Protein AF-A0A378YW56-F1 (afdb_monomer_lite)

pLDDT: mean 82.43, std 11.49, range [51.03, 97.81]

Structure (mmCIF, N/CA/C/O backbone):
data_AF-A0A378YW56-F1
#
_entry.id   AF-A0A378YW56-F1
#
loop_
_atom_site.group_PDB
_atom_site.id
_atom_site.type_symbol
_atom_site.label_atom_id
_atom_site.label_alt_id
_atom_site.label_comp_id
_atom_site.label_asym_id
_atom_site.label_entity_id
_atom_site.label_seq_id
_atom_site.pdbx_PDB_ins_code
_atom_site.Cartn_x
_atom_site.Cartn_y
_atom_site.Cartn_z
_atom_site.occupancy
_atom_site.B_iso_or_equiv
_atom_site.auth_seq_id
_atom_site.auth_comp_id
_atom_site.auth_asym_id
_atom_site.auth_atom_id
_atom_site.pdbx_PDB_model_num
ATOM 1 N N . MET A 1 1 ? 19.315 -7.149 4.457 1.00 56.62 1 MET A N 1
ATOM 2 C CA . MET A 1 1 ? 18.138 -6.253 4.394 1.00 56.62 1 MET A CA 1
ATOM 3 C C . MET A 1 1 ? 18.629 -4.815 4.407 1.00 56.62 1 MET A C 1
ATOM 5 O O . MET A 1 1 ? 19.555 -4.522 5.157 1.00 56.62 1 MET A O 1
ATOM 9 N N . ARG A 1 2 ? 18.076 -3.936 3.566 1.00 70.31 2 ARG A N 1
ATOM 10 C CA . ARG A 1 2 ? 18.420 -2.500 3.570 1.00 70.31 2 ARG A CA 1
ATOM 11 C C . ARG A 1 2 ? 17.743 -1.810 4.765 1.00 70.31 2 ARG A C 1
ATOM 13 O O . ARG A 1 2 ? 16.649 -2.209 5.144 1.00 70.31 2 ARG A O 1
ATOM 20 N N . ALA A 1 3 ? 18.334 -0.751 5.325 1.00 61.16 3 ALA A N 1
ATOM 21 C CA . ALA A 1 3 ? 17.811 -0.050 6.516 1.00 61.16 3 ALA A CA 1
ATOM 22 C C . ALA A 1 3 ? 16.323 0.362 6.407 1.00 61.16 3 ALA A C 1
ATOM 24 O O . ALA A 1 3 ? 15.562 0.250 7.364 1.00 61.16 3 ALA A O 1
ATOM 25 N N . ARG A 1 4 ? 15.877 0.745 5.204 1.00 63.22 4 ARG A N 1
ATOM 26 C CA . ARG A 1 4 ? 14.470 1.053 4.886 1.00 63.22 4 ARG A CA 1
ATOM 27 C C . ARG A 1 4 ? 13.518 -0.132 5.075 1.00 63.22 4 ARG A C 1
ATOM 29 O O . ARG A 1 4 ? 12.379 0.065 5.475 1.00 63.22 4 ARG A O 1
ATOM 36 N N . GLU A 1 5 ? 13.962 -1.350 4.780 1.00 63.38 5 GLU A N 1
ATOM 37 C CA . GLU A 1 5 ? 13.140 -2.560 4.921 1.00 63.38 5 GLU A CA 1
ATOM 38 C C . GLU A 1 5 ? 12.928 -2.897 6.404 1.00 63.38 5 GLU A C 1
ATOM 40 O O . GLU A 1 5 ? 11.842 -3.315 6.793 1.00 63.38 5 GLU A O 1
ATOM 45 N N . ILE A 1 6 ? 13.931 -2.614 7.241 1.00 62.62 6 ILE A N 1
ATOM 46 C CA . ILE A 1 6 ? 13.868 -2.778 8.699 1.00 62.62 6 ILE A CA 1
ATOM 47 C C . ILE A 1 6 ? 12.927 -1.739 9.323 1.00 62.62 6 ILE A C 1
ATOM 49 O O . ILE A 1 6 ? 12.056 -2.098 10.112 1.00 62.62 6 ILE A O 1
ATOM 53 N N . ALA A 1 7 ? 13.040 -0.466 8.929 1.00 61.88 7 ALA A N 1
ATOM 54 C CA . ALA A 1 7 ? 12.116 0.580 9.376 1.00 61.88 7 ALA A CA 1
ATOM 55 C C . ALA A 1 7 ? 10.663 0.283 8.951 1.00 61.88 7 ALA A C 1
ATOM 57 O O . ALA A 1 7 ? 9.731 0.488 9.726 1.00 61.88 7 ALA A O 1
ATOM 58 N N . ALA A 1 8 ? 10.464 -0.272 7.748 1.00 63.22 8 ALA A N 1
ATOM 59 C CA . ALA A 1 8 ? 9.148 -0.701 7.284 1.00 63.22 8 ALA A CA 1
ATOM 60 C C . ALA A 1 8 ? 8.573 -1.851 8.131 1.00 63.22 8 ALA A C 1
ATOM 62 O O . ALA A 1 8 ? 7.403 -1.810 8.524 1.00 63.22 8 ALA A O 1
ATOM 63 N N . ALA A 1 9 ? 9.400 -2.845 8.467 1.00 63.97 9 ALA A N 1
ATOM 64 C CA . ALA A 1 9 ? 9.007 -3.940 9.348 1.00 63.97 9 ALA A CA 1
ATOM 65 C C . ALA A 1 9 ? 8.632 -3.437 10.756 1.00 63.97 9 ALA A C 1
ATOM 67 O O . ALA A 1 9 ? 7.589 -3.831 11.281 1.00 63.97 9 ALA A O 1
ATOM 68 N N . ALA A 1 10 ? 9.417 -2.512 11.324 1.00 59.66 10 ALA A N 1
ATOM 69 C CA . ALA A 1 10 ? 9.172 -1.915 12.641 1.00 59.66 10 ALA A CA 1
ATOM 70 C C . ALA A 1 10 ? 7.842 -1.137 12.722 1.00 59.66 10 ALA A C 1
ATOM 72 O O . ALA A 1 10 ? 7.214 -1.084 13.775 1.00 59.66 10 ALA A O 1
ATOM 73 N N . LEU A 1 11 ? 7.364 -0.593 11.599 1.00 65.38 11 LEU A N 1
ATOM 74 C CA . LEU A 1 11 ? 6.073 0.102 11.486 1.00 65.38 11 LEU A CA 1
ATOM 75 C C . LEU A 1 11 ? 4.890 -0.848 11.190 1.00 65.38 11 LEU A C 1
ATOM 77 O O . LEU A 1 11 ? 3.774 -0.409 10.895 1.00 65.38 11 LEU A O 1
ATOM 81 N N . GLY A 1 12 ? 5.112 -2.165 11.254 1.00 64.94 12 GLY A N 1
ATOM 82 C CA . GLY A 1 12 ? 4.087 -3.179 11.006 1.00 64.94 12 GLY A CA 1
ATOM 83 C C . GLY A 1 12 ? 3.696 -3.320 9.533 1.00 64.94 12 GLY A C 1
ATOM 84 O O . GLY A 1 12 ? 2.620 -3.840 9.237 1.00 64.94 12 GLY A O 1
ATOM 85 N N . MET A 1 13 ? 4.545 -2.864 8.603 1.00 67.19 13 MET A N 1
ATOM 86 C CA . MET A 1 13 ? 4.287 -2.941 7.159 1.00 67.19 13 MET A CA 1
ATOM 87 C C . MET A 1 13 ? 4.677 -4.290 6.536 1.00 67.19 13 MET A C 1
ATOM 89 O O . MET A 1 13 ? 4.454 -4.490 5.343 1.00 67.19 13 MET A O 1
ATOM 93 N N . GLY A 1 14 ? 5.243 -5.218 7.312 1.00 69.88 14 GLY A N 1
ATOM 94 C CA . GLY A 1 14 ? 5.744 -6.504 6.819 1.00 69.88 14 GLY A CA 1
ATOM 95 C C . GLY A 1 14 ? 7.034 -6.350 6.007 1.00 69.88 14 GLY A C 1
ATOM 96 O O . GLY A 1 14 ? 7.879 -5.521 6.342 1.00 69.88 14 GLY A O 1
ATOM 97 N N . SER A 1 15 ? 7.193 -7.131 4.935 1.00 68.75 15 SER A N 1
ATOM 98 C CA . SER A 1 15 ? 8.393 -7.116 4.077 1.00 68.75 15 SER A CA 1
ATOM 99 C C . SER A 1 15 ? 8.046 -6.725 2.636 1.00 68.75 15 SER A C 1
ATOM 101 O O . SER A 1 15 ? 8.054 -7.570 1.735 1.00 68.75 15 SER A O 1
ATOM 103 N N . PRO A 1 16 ? 7.699 -5.449 2.386 1.00 68.38 16 PRO A N 1
ATOM 104 C CA . PRO A 1 16 ? 7.256 -5.023 1.069 1.00 68.38 16 PRO A CA 1
ATOM 105 C C . PRO A 1 16 ? 8.402 -5.123 0.057 1.00 68.38 16 PRO A C 1
ATOM 107 O O . PRO A 1 16 ? 9.513 -4.642 0.294 1.00 68.38 16 PRO A O 1
ATOM 110 N N . ARG A 1 17 ? 8.129 -5.712 -1.111 1.00 73.81 17 ARG A N 1
ATOM 111 C CA . ARG A 1 17 ? 9.103 -5.726 -2.207 1.00 73.81 17 ARG A CA 1
ATOM 112 C C . ARG A 1 17 ? 9.052 -4.399 -2.940 1.00 73.81 17 ARG A C 1
ATOM 114 O O . ARG A 1 17 ? 7.993 -3.836 -3.215 1.00 73.81 17 ARG A O 1
ATOM 121 N N . MET A 1 18 ? 10.224 -3.889 -3.277 1.00 79.50 18 MET A N 1
ATOM 122 C CA . MET A 1 18 ? 10.347 -2.576 -3.904 1.00 79.50 18 MET A CA 1
ATOM 123 C C . MET A 1 18 ? 10.411 -2.658 -5.425 1.00 79.50 18 MET A C 1
ATOM 125 O O . MET A 1 18 ? 10.172 -1.656 -6.090 1.00 79.50 18 MET A O 1
ATOM 129 N N . SER A 1 19 ? 10.642 -3.851 -5.967 1.00 86.62 19 SER A N 1
ATOM 130 C CA . SER A 1 19 ? 10.702 -4.096 -7.401 1.00 86.62 19 SER A CA 1
ATOM 131 C C . SER A 1 19 ? 10.026 -5.411 -7.764 1.00 86.62 19 SER A C 1
ATOM 133 O O . SER A 1 19 ? 10.005 -6.344 -6.959 1.00 86.62 19 SER A O 1
ATOM 135 N N . GLY A 1 20 ? 9.516 -5.487 -8.988 1.00 88.56 20 GLY A N 1
ATOM 136 C CA . GLY A 1 20 ? 9.017 -6.720 -9.589 1.00 88.56 20 GLY A CA 1
ATOM 137 C C . GLY A 1 20 ? 8.116 -6.462 -10.790 1.00 88.56 20 GLY A C 1
ATOM 138 O O . GLY A 1 20 ? 7.906 -5.317 -11.202 1.00 88.56 20 GLY A O 1
ATOM 139 N N . ALA A 1 21 ? 7.599 -7.547 -11.362 1.00 91.25 21 ALA A N 1
ATOM 140 C CA . ALA A 1 21 ? 6.647 -7.478 -12.460 1.00 91.25 21 ALA A CA 1
ATOM 141 C C . ALA A 1 21 ? 5.309 -6.903 -11.971 1.00 91.25 21 ALA A C 1
ATOM 143 O O . ALA A 1 21 ? 4.730 -7.383 -10.997 1.00 91.25 21 ALA A O 1
ATOM 144 N N . MET A 1 22 ? 4.832 -5.861 -12.642 1.00 88.12 22 MET A N 1
ATOM 145 C CA . MET A 1 22 ? 3.500 -5.294 -12.440 1.00 88.12 22 MET A CA 1
ATOM 146 C C . MET A 1 22 ? 2.454 -6.107 -13.219 1.00 88.12 22 MET A C 1
ATOM 148 O O . MET A 1 22 ? 2.825 -6.792 -14.174 1.00 88.12 22 MET A O 1
ATOM 152 N N . PRO A 1 23 ? 1.149 -5.989 -12.900 1.00 88.25 23 PRO A N 1
ATOM 153 C CA . PRO A 1 23 ? 0.083 -6.624 -13.685 1.00 88.25 23 PRO A CA 1
ATOM 154 C C . PRO A 1 23 ? 0.125 -6.285 -15.184 1.00 88.25 23 PRO A C 1
ATOM 156 O O . PRO A 1 23 ? -0.261 -7.095 -16.014 1.00 88.25 23 PRO A O 1
ATOM 159 N N . SER A 1 24 ? 0.670 -5.120 -15.547 1.00 84.38 24 SER A N 1
ATOM 160 C CA . SER A 1 24 ? 0.881 -4.706 -16.940 1.00 84.38 24 SER A CA 1
ATOM 161 C C . SER A 1 24 ? 2.035 -5.425 -17.660 1.00 84.38 24 SER A C 1
ATOM 163 O O . SER A 1 24 ? 2.354 -5.077 -18.794 1.00 84.38 24 SER A O 1
ATOM 165 N N . GLY A 1 25 ? 2.744 -6.344 -16.999 1.00 86.38 25 GLY A N 1
ATOM 166 C CA . GLY A 1 25 ? 3.923 -7.030 -17.538 1.00 86.38 25 GLY A CA 1
ATOM 167 C C . GLY A 1 25 ? 5.215 -6.201 -17.535 1.00 86.38 25 GLY A C 1
ATOM 168 O O . GLY A 1 25 ? 6.274 -6.713 -17.899 1.00 86.38 25 GLY A O 1
ATOM 169 N N . HIS A 1 26 ? 5.172 -4.937 -17.108 1.00 87.81 26 HIS A N 1
ATOM 170 C CA . HIS A 1 26 ? 6.368 -4.108 -16.951 1.00 87.81 26 HIS A CA 1
ATOM 171 C C . HIS A 1 26 ? 7.107 -4.446 -15.658 1.00 87.81 26 HIS A C 1
ATOM 173 O O . HIS A 1 26 ? 6.489 -4.635 -14.610 1.00 87.81 26 HIS A O 1
ATOM 179 N N . PHE A 1 27 ? 8.440 -4.443 -15.702 1.00 90.88 27 PHE A N 1
ATOM 180 C CA . PHE A 1 27 ? 9.243 -4.517 -14.485 1.00 90.88 27 PHE A CA 1
ATOM 181 C C . PHE A 1 27 ? 9.409 -3.114 -13.900 1.00 90.88 27 PHE A C 1
ATOM 183 O O . PHE A 1 27 ? 10.040 -2.248 -14.515 1.00 90.88 27 PHE A O 1
ATOM 190 N N . GLY A 1 28 ? 8.819 -2.891 -12.727 1.00 88.62 28 GLY A N 1
ATOM 191 C CA . GLY A 1 28 ? 8.855 -1.614 -12.022 1.00 88.62 28 GLY A CA 1
ATOM 192 C C . GLY A 1 28 ? 9.747 -1.668 -10.785 1.00 88.62 28 GLY A C 1
ATOM 193 O O . GLY A 1 28 ? 9.819 -2.694 -10.110 1.00 88.62 28 GLY A O 1
ATOM 194 N N . THR A 1 29 ? 10.383 -0.545 -10.463 1.00 89.44 29 THR A N 1
ATOM 195 C CA . THR A 1 29 ? 11.043 -0.277 -9.181 1.00 89.44 29 THR A CA 1
ATOM 196 C C . THR A 1 29 ? 10.408 0.953 -8.551 1.00 89.44 29 THR A C 1
ATOM 198 O O . THR A 1 29 ? 10.304 2.000 -9.185 1.00 89.44 29 THR A O 1
ATOM 201 N N . ARG A 1 30 ? 10.009 0.834 -7.288 1.00 85.44 30 ARG A N 1
ATOM 202 C CA . ARG A 1 30 ? 9.405 1.894 -6.482 1.00 85.44 30 ARG A CA 1
ATOM 203 C C . ARG A 1 30 ? 10.450 2.491 -5.544 1.00 85.44 30 ARG A C 1
ATOM 205 O O . ARG A 1 30 ? 11.230 1.773 -4.904 1.00 85.44 30 ARG A O 1
ATOM 212 N N . MET A 1 31 ? 10.450 3.812 -5.447 1.00 86.81 31 MET A N 1
ATOM 213 C CA . MET A 1 31 ? 11.413 4.594 -4.677 1.00 86.81 31 MET A CA 1
ATOM 214 C C . MET A 1 31 ? 10.651 5.507 -3.705 1.00 86.81 31 MET A C 1
ATOM 216 O O . MET A 1 31 ? 10.530 6.698 -3.963 1.00 86.81 31 MET A O 1
ATOM 220 N N . PRO A 1 32 ? 10.103 4.946 -2.606 1.00 81.75 32 PRO A N 1
ATOM 221 C CA . PRO A 1 32 ? 9.488 5.733 -1.543 1.00 81.75 32 PRO A CA 1
ATOM 222 C C . PRO A 1 32 ? 10.472 6.758 -0.983 1.00 81.75 32 PRO A C 1
ATOM 224 O O . PRO A 1 32 ? 11.612 6.402 -0.674 1.00 81.75 32 PRO A O 1
ATOM 227 N N . GLU A 1 33 ? 9.999 7.985 -0.810 1.00 86.31 33 GLU A N 1
ATOM 228 C CA . GLU A 1 33 ? 10.717 9.085 -0.158 1.00 86.31 33 GLU A CA 1
ATOM 229 C C . GLU A 1 33 ? 10.050 9.441 1.172 1.00 86.31 33 GLU A C 1
ATOM 231 O O . GLU A 1 33 ? 10.733 9.686 2.162 1.00 86.31 33 GLU A O 1
ATOM 236 N N . GLN A 1 34 ? 8.715 9.400 1.213 1.00 86.38 34 GLN A N 1
ATOM 237 C CA . GLN A 1 34 ? 7.917 9.657 2.409 1.00 86.38 34 GLN A CA 1
ATOM 238 C C . GLN A 1 34 ? 6.843 8.579 2.559 1.00 86.38 34 GLN A C 1
ATOM 240 O O . GLN A 1 34 ? 6.272 8.100 1.574 1.00 86.38 34 GLN A O 1
ATOM 245 N N . MET A 1 35 ? 6.575 8.177 3.800 1.00 84.50 35 MET A N 1
ATOM 246 C CA . MET A 1 35 ? 5.593 7.146 4.126 1.00 84.50 35 MET A CA 1
ATOM 247 C C . MET A 1 35 ? 4.798 7.566 5.360 1.00 84.50 35 MET A C 1
ATOM 249 O O . MET A 1 35 ? 5.385 7.854 6.401 1.00 84.50 35 MET A O 1
ATOM 253 N N . TYR A 1 36 ? 3.472 7.555 5.248 1.00 86.12 36 TYR A N 1
ATOM 254 C CA . TYR A 1 36 ? 2.549 7.932 6.315 1.00 86.12 36 TYR A CA 1
ATOM 255 C C . TYR A 1 36 ? 1.633 6.764 6.653 1.00 86.12 36 TYR A C 1
ATOM 257 O O . TYR A 1 36 ? 1.005 6.174 5.773 1.00 86.12 36 TYR A O 1
ATOM 265 N N . LEU A 1 37 ? 1.549 6.435 7.938 1.00 87.25 37 LEU A N 1
ATOM 266 C CA . LEU A 1 37 ? 0.647 5.404 8.426 1.00 87.25 37 LEU A CA 1
ATOM 267 C C . LEU A 1 37 ? -0.793 5.917 8.399 1.00 87.25 37 LEU A C 1
ATOM 269 O O . LEU A 1 37 ? -1.077 6.979 8.949 1.00 87.25 37 LEU A O 1
ATOM 273 N N . ILE A 1 38 ? -1.706 5.140 7.822 1.00 89.00 38 ILE A N 1
ATOM 274 C CA . ILE A 1 38 ? -3.137 5.433 7.907 1.00 89.00 38 ILE A CA 1
ATOM 275 C C . ILE A 1 38 ? -3.667 4.792 9.190 1.00 89.00 38 ILE A C 1
ATOM 277 O O . ILE A 1 38 ? -3.584 3.574 9.370 1.00 89.00 38 ILE A O 1
ATOM 281 N N . THR A 1 39 ? -4.178 5.619 10.100 1.00 87.69 39 THR A N 1
ATOM 282 C CA . THR A 1 39 ? -4.738 5.185 11.391 1.00 87.69 39 THR A CA 1
ATOM 283 C C . THR A 1 39 ? -6.257 5.057 11.363 1.00 87.69 39 THR A C 1
ATOM 285 O O . THR A 1 39 ? -6.800 4.232 12.090 1.00 87.69 39 THR A O 1
ATOM 288 N N . ALA A 1 40 ? -6.930 5.824 10.506 1.00 91.00 40 ALA A N 1
ATOM 289 C CA . ALA A 1 40 ? -8.369 5.774 10.280 1.00 91.00 40 ALA A CA 1
ATOM 290 C C . ALA A 1 40 ? -8.676 6.104 8.812 1.00 91.00 40 ALA A C 1
ATOM 292 O O . ALA A 1 40 ? -7.946 6.870 8.179 1.00 91.00 40 ALA A O 1
ATOM 293 N N . ALA A 1 41 ? -9.747 5.524 8.278 1.00 92.06 41 ALA A N 1
ATOM 294 C CA . ALA A 1 41 ? -10.298 5.854 6.967 1.00 92.06 41 ALA A CA 1
ATOM 295 C C . ALA A 1 41 ? -11.804 5.563 6.966 1.00 92.06 41 ALA A C 1
ATOM 297 O O . ALA A 1 41 ? -12.276 4.786 7.791 1.00 92.06 41 ALA A O 1
ATOM 298 N N . SER A 1 42 ? -12.531 6.166 6.029 1.00 94.44 42 SER A N 1
ATOM 299 C CA . SER A 1 42 ? -13.933 5.852 5.753 1.00 94.44 42 SER A CA 1
ATOM 300 C C . SER A 1 42 ? -14.088 5.605 4.258 1.00 94.44 42 SER A C 1
ATOM 302 O O . SER A 1 42 ? -13.545 6.361 3.446 1.00 94.44 42 SER A O 1
ATOM 304 N N . ALA A 1 43 ? -14.774 4.522 3.901 1.00 94.38 43 ALA A N 1
ATOM 305 C CA . ALA A 1 43 ? -15.034 4.154 2.519 1.00 94.38 43 ALA A CA 1
ATOM 306 C C . ALA A 1 43 ? -16.372 3.419 2.425 1.00 94.38 43 ALA A C 1
ATOM 308 O O . ALA A 1 43 ? -16.636 2.508 3.204 1.00 94.38 43 ALA A O 1
ATOM 309 N N . VAL A 1 44 ? -17.186 3.804 1.444 1.00 97.38 44 VAL A N 1
ATOM 310 C CA . VAL A 1 44 ? -18.479 3.180 1.155 1.00 97.38 44 VAL A CA 1
ATOM 311 C C . VAL A 1 44 ? -18.443 2.646 -0.272 1.00 97.38 44 VAL A C 1
ATOM 313 O O . VAL A 1 44 ? -18.088 3.385 -1.191 1.00 97.38 44 VAL A O 1
ATOM 316 N N . LEU A 1 45 ? -18.805 1.378 -0.460 1.00 96.50 45 LEU A N 1
ATOM 317 C CA . LEU A 1 45 ? -18.906 0.725 -1.767 1.00 96.50 45 LEU A CA 1
ATOM 318 C C . LEU A 1 45 ? -20.303 0.124 -1.913 1.00 96.50 45 LEU A C 1
ATOM 320 O O . LEU A 1 45 ? -20.728 -0.632 -1.048 1.00 96.50 45 LEU A O 1
ATOM 324 N N . ASP A 1 46 ? -21.027 0.490 -2.971 1.00 97.81 46 ASP A N 1
ATOM 325 C CA . ASP A 1 46 ? -22.403 0.033 -3.226 1.00 97.81 46 ASP A CA 1
ATOM 326 C C . ASP A 1 46 ? -23.348 0.218 -2.019 1.00 97.81 46 ASP A C 1
ATOM 328 O O . ASP A 1 46 ? -24.210 -0.607 -1.729 1.00 97.81 46 ASP A O 1
ATOM 332 N N . GLY A 1 47 ? -23.166 1.321 -1.283 1.00 97.19 47 GLY A N 1
ATOM 333 C CA . GLY A 1 47 ? -23.932 1.643 -0.073 1.00 97.19 47 GLY A CA 1
ATOM 334 C C . GLY A 1 47 ? -23.460 0.940 1.207 1.00 97.19 47 GLY A C 1
ATOM 335 O O . GLY A 1 47 ? -23.972 1.251 2.280 1.00 97.19 47 GLY A O 1
ATOM 336 N N . GLN A 1 48 ? -22.469 0.049 1.129 1.00 97.31 48 GLN A N 1
ATOM 337 C CA . GLN A 1 48 ? -21.890 -0.651 2.275 1.00 97.31 48 GLN A CA 1
ATOM 338 C C . GLN A 1 48 ? -20.649 0.079 2.806 1.00 97.31 48 GLN A C 1
ATOM 340 O O . GLN A 1 48 ? -19.673 0.258 2.077 1.00 97.31 48 GLN A O 1
ATOM 345 N N . ASP A 1 49 ? -20.657 0.450 4.090 1.00 96.19 49 ASP A N 1
ATOM 346 C CA . ASP A 1 49 ? -19.450 0.908 4.790 1.00 96.19 49 ASP A CA 1
ATOM 347 C C . ASP A 1 49 ? -18.462 -0.260 4.937 1.00 96.19 49 ASP A C 1
ATOM 349 O O . ASP A 1 49 ? -18.819 -1.345 5.413 1.00 96.19 49 ASP A O 1
ATOM 353 N N . LEU A 1 50 ? -17.224 -0.033 4.501 1.00 93.69 50 LEU A N 1
ATOM 354 C CA . LEU A 1 50 ? -16.126 -0.998 4.562 1.00 93.69 50 LEU A CA 1
ATOM 355 C C . LEU A 1 50 ? -15.428 -1.015 5.932 1.00 93.69 50 LEU A C 1
ATOM 357 O O . LEU A 1 50 ? -14.599 -1.889 6.189 1.00 93.69 50 LEU A O 1
ATOM 361 N N . GLY A 1 51 ? -15.773 -0.077 6.815 1.00 93.88 51 GLY A N 1
ATOM 362 C CA . GLY A 1 51 ? -15.278 -0.000 8.180 1.00 93.88 51 GLY A CA 1
ATOM 363 C C . GLY A 1 51 ? -13.835 0.493 8.290 1.00 93.88 51 GLY A C 1
ATOM 364 O O . GLY A 1 51 ? -13.259 1.096 7.383 1.00 93.88 51 GLY A O 1
ATOM 365 N N . ASN A 1 52 ? -13.242 0.252 9.460 1.00 92.31 52 ASN A N 1
ATOM 366 C CA . ASN A 1 52 ? -11.904 0.739 9.775 1.00 92.31 52 ASN A CA 1
ATOM 367 C C . ASN A 1 52 ? -10.807 -0.078 9.068 1.00 92.31 52 ASN A C 1
ATOM 369 O O . ASN A 1 52 ? -10.894 -1.308 9.015 1.00 92.31 52 ASN A O 1
ATOM 373 N N . PRO A 1 53 ? -9.710 0.564 8.622 1.00 90.56 53 PRO A N 1
ATOM 374 C CA . PRO A 1 53 ? -8.539 -0.145 8.123 1.00 90.56 53 PRO A CA 1
ATOM 375 C C . PRO A 1 53 ? -7.972 -1.117 9.159 1.00 90.56 53 PRO A C 1
ATOM 377 O O . PRO A 1 53 ? -7.698 -0.745 10.301 1.00 90.56 53 PRO A O 1
ATOM 380 N N . VAL A 1 54 ? -7.710 -2.351 8.732 1.00 88.19 54 VAL A N 1
ATOM 381 C CA . VAL A 1 54 ? -7.082 -3.385 9.562 1.00 88.19 54 VAL A CA 1
ATOM 382 C C . VAL A 1 54 ? -5.678 -3.725 9.068 1.00 88.19 54 VAL A C 1
ATOM 384 O O . VAL A 1 54 ? -5.278 -3.383 7.951 1.00 88.19 54 VAL A O 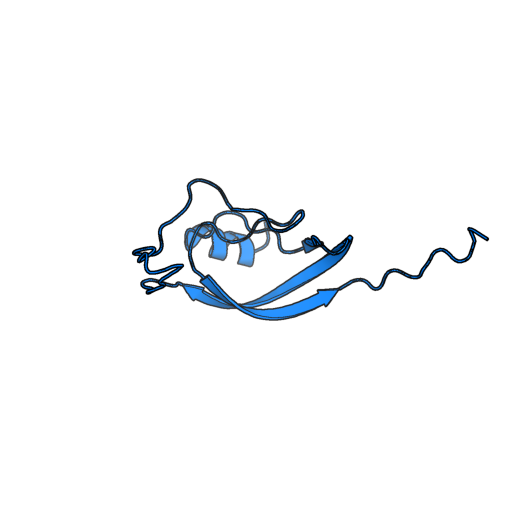1
ATOM 387 N N . ARG A 1 55 ? -4.910 -4.410 9.918 1.00 87.88 55 ARG A N 1
ATOM 388 C CA . ARG A 1 55 ? -3.662 -5.060 9.516 1.00 87.88 55 ARG A CA 1
ATOM 389 C C . ARG A 1 55 ? -3.969 -6.484 9.053 1.00 87.88 55 ARG A C 1
ATOM 391 O O . ARG A 1 55 ? -4.555 -7.261 9.798 1.00 87.88 55 ARG A O 1
ATOM 398 N N . LEU A 1 56 ? -3.524 -6.820 7.852 1.00 88.19 56 LEU A N 1
ATOM 399 C CA . LEU A 1 56 ? -3.574 -8.161 7.288 1.00 88.19 56 LEU A CA 1
ATOM 400 C C . LEU A 1 56 ? -2.470 -9.041 7.889 1.00 88.19 56 LEU A C 1
ATOM 402 O O . LEU A 1 56 ? -1.394 -8.553 8.246 1.00 88.19 56 LEU A O 1
ATOM 406 N N . ALA A 1 57 ? -2.738 -10.345 7.986 1.00 88.00 57 ALA A N 1
ATOM 407 C CA . ALA A 1 57 ? -1.760 -11.323 8.467 1.00 88.00 57 ALA A CA 1
ATOM 408 C C . ALA A 1 57 ? -0.541 -11.415 7.533 1.00 88.00 57 ALA A C 1
ATOM 410 O O . ALA A 1 57 ? 0.595 -11.518 7.996 1.00 88.00 57 ALA A O 1
ATOM 411 N N . GLU A 1 58 ? -0.782 -11.298 6.227 1.00 88.94 58 GLU A N 1
ATOM 412 C CA . GLU A 1 58 ? 0.231 -11.358 5.179 1.00 88.94 58 GLU A CA 1
ATOM 413 C C . GLU A 1 58 ? 0.196 -10.099 4.308 1.00 88.94 58 GLU A C 1
ATOM 415 O O . GLU A 1 58 ? -0.828 -9.424 4.180 1.00 88.94 58 GLU A O 1
ATOM 420 N N . ASN A 1 59 ? 1.335 -9.769 3.697 1.00 89.81 59 ASN A N 1
ATOM 421 C CA . ASN A 1 59 ? 1.418 -8.681 2.731 1.00 89.81 59 ASN A CA 1
ATOM 422 C C . ASN A 1 59 ? 0.618 -9.044 1.468 1.00 89.81 59 ASN A C 1
ATOM 424 O O . ASN A 1 59 ? 0.979 -10.017 0.802 1.00 89.81 59 ASN A O 1
ATOM 428 N N . PRO A 1 60 ? -0.398 -8.256 1.072 1.00 89.81 60 PRO A N 1
ATOM 429 C CA . PRO A 1 60 ? -1.054 -8.487 -0.203 1.00 89.81 60 PRO A CA 1
ATOM 430 C C . PRO A 1 60 ? -0.087 -8.187 -1.353 1.00 89.81 60 PRO A C 1
ATOM 432 O O . PRO A 1 60 ? 0.939 -7.515 -1.187 1.00 89.81 60 PRO A O 1
ATOM 435 N N . VAL A 1 61 ? -0.409 -8.695 -2.540 1.00 89.62 61 VAL A N 1
ATOM 436 C CA . VAL A 1 61 ? 0.477 -8.636 -3.705 1.00 89.62 61 VAL A CA 1
ATOM 437 C C . VAL A 1 61 ? -0.212 -7.917 -4.857 1.00 89.62 61 VAL A C 1
ATOM 439 O O . VAL A 1 61 ? -1.364 -8.191 -5.178 1.00 89.62 61 VAL A O 1
ATOM 442 N N . ILE A 1 62 ? 0.522 -7.014 -5.508 1.00 85.31 62 ILE A N 1
ATOM 443 C CA . ILE A 1 62 ? 0.138 -6.418 -6.791 1.00 85.31 62 ILE A CA 1
ATOM 444 C C . ILE A 1 62 ? 1.132 -6.912 -7.844 1.00 85.31 62 ILE A C 1
ATOM 446 O O . ILE A 1 62 ? 2.321 -6.584 -7.792 1.00 85.31 62 ILE A O 1
ATOM 450 N N . GLY A 1 63 ? 0.656 -7.724 -8.792 1.00 88.38 63 GLY A N 1
ATOM 451 C CA . GLY A 1 63 ? 1.525 -8.433 -9.735 1.00 88.38 63 GLY A CA 1
ATOM 452 C C . GLY A 1 63 ? 2.440 -9.409 -8.994 1.00 88.38 63 GLY A C 1
ATOM 453 O O . GLY A 1 63 ? 1.965 -10.310 -8.317 1.00 88.38 63 GLY A O 1
ATOM 454 N N . ALA A 1 64 ? 3.752 -9.203 -9.082 1.00 87.06 64 ALA A N 1
ATOM 455 C CA . ALA A 1 64 ? 4.764 -9.961 -8.343 1.00 87.06 64 ALA A CA 1
ATOM 456 C C . ALA A 1 64 ? 5.318 -9.199 -7.122 1.00 87.06 64 ALA A C 1
ATOM 458 O O . ALA A 1 64 ? 6.405 -9.516 -6.630 1.00 87.06 64 ALA A O 1
ATOM 459 N N . VAL A 1 65 ? 4.632 -8.143 -6.663 1.00 83.88 65 VAL A N 1
ATOM 460 C CA . VAL A 1 65 ? 5.192 -7.218 -5.674 1.00 83.88 65 VAL A CA 1
ATOM 461 C C . VAL A 1 65 ? 4.324 -7.092 -4.431 1.00 83.88 65 VAL A C 1
ATOM 463 O O . VAL A 1 65 ? 3.228 -6.539 -4.470 1.00 83.88 65 VAL A O 1
ATOM 466 N N . ALA A 1 66 ? 4.870 -7.557 -3.306 1.00 86.94 66 ALA A N 1
ATOM 467 C CA . ALA A 1 66 ? 4.272 -7.408 -1.985 1.00 86.94 66 ALA A CA 1
ATOM 468 C C . ALA A 1 66 ? 4.162 -5.922 -1.594 1.00 86.94 66 ALA A C 1
ATOM 470 O O . ALA A 1 66 ? 5.146 -5.175 -1.690 1.00 86.94 66 ALA A O 1
ATOM 471 N N . VAL A 1 67 ? 2.979 -5.497 -1.156 1.00 85.94 67 VAL A N 1
ATOM 472 C CA . VAL A 1 67 ? 2.693 -4.149 -0.634 1.00 85.94 67 VAL A CA 1
ATOM 473 C C . VAL A 1 67 ? 2.426 -4.210 0.874 1.00 85.94 67 VAL A C 1
ATOM 475 O O . VAL A 1 67 ? 2.214 -5.305 1.392 1.00 85.94 67 VAL A O 1
ATOM 478 N N . PRO A 1 68 ? 2.484 -3.084 1.612 1.00 87.69 68 PRO A N 1
ATOM 479 C CA . PRO A 1 68 ? 2.276 -3.084 3.058 1.00 87.69 68 PRO A CA 1
ATOM 480 C C . PRO A 1 68 ? 1.002 -3.816 3.497 1.00 87.69 68 PRO A C 1
ATOM 482 O O . PRO A 1 68 ? -0.052 -3.660 2.892 1.00 87.69 68 PRO A O 1
ATOM 485 N N . ALA A 1 69 ? 1.095 -4.579 4.586 1.00 90.00 69 ALA A N 1
ATOM 486 C CA . ALA A 1 69 ? -0.025 -5.336 5.156 1.00 90.00 69 ALA A CA 1
ATOM 487 C C . ALA A 1 69 ? -1.043 -4.459 5.919 1.00 90.00 69 ALA A C 1
ATOM 489 O O . ALA A 1 69 ? -1.855 -4.968 6.680 1.00 90.00 69 ALA A O 1
ATOM 490 N N . ARG A 1 70 ? -0.978 -3.134 5.786 1.00 89.88 70 ARG A N 1
ATOM 491 C CA . ARG A 1 70 ? -1.892 -2.170 6.411 1.00 89.88 70 ARG A CA 1
ATOM 492 C C . ARG A 1 70 ? -1.921 -0.883 5.592 1.00 89.88 70 ARG A C 1
ATOM 494 O O . ARG A 1 70 ? -1.031 -0.667 4.769 1.00 89.88 70 ARG A O 1
ATOM 501 N N . GLY A 1 71 ? -2.900 -0.020 5.852 1.00 89.62 71 GLY A N 1
ATOM 502 C CA . GLY A 1 71 ? -3.032 1.267 5.167 1.00 89.62 71 GLY A CA 1
ATOM 503 C C . GLY A 1 71 ? -1.800 2.163 5.348 1.00 89.62 71 GLY A C 1
ATOM 504 O O . GLY A 1 71 ? -1.424 2.500 6.473 1.00 89.62 71 GLY A O 1
ATOM 505 N N . VAL A 1 72 ? -1.177 2.547 4.234 1.00 88.19 72 VAL A N 1
ATOM 506 C CA . VAL A 1 72 ? -0.029 3.461 4.178 1.00 88.19 72 VAL A CA 1
ATOM 507 C C . VAL A 1 72 ? -0.172 4.347 2.943 1.00 88.19 72 VAL A C 1
ATOM 509 O O . VAL A 1 72 ? -0.427 3.840 1.851 1.00 88.19 72 VAL A O 1
ATOM 512 N N . LEU A 1 73 ? 0.045 5.652 3.104 1.00 88.56 73 LEU A N 1
ATOM 513 C CA . LEU A 1 73 ? 0.275 6.572 1.992 1.00 88.56 73 LEU A CA 1
ATOM 514 C C . LEU A 1 73 ? 1.778 6.654 1.723 1.00 88.56 73 LEU A C 1
ATOM 516 O O . LEU A 1 73 ? 2.570 6.842 2.646 1.00 88.56 73 LEU A O 1
ATOM 520 N N . VAL A 1 74 ? 2.170 6.533 0.458 1.00 86.25 74 VAL A N 1
ATOM 521 C CA . VAL A 1 74 ? 3.569 6.615 0.035 1.00 86.25 74 VAL A CA 1
ATOM 522 C C . VAL A 1 74 ? 3.717 7.703 -1.017 1.00 86.25 74 VAL A C 1
ATOM 524 O O . VAL A 1 74 ? 2.995 7.698 -2.011 1.00 86.25 74 VAL A O 1
ATOM 527 N N . ILE A 1 75 ? 4.686 8.591 -0.814 1.00 89.81 7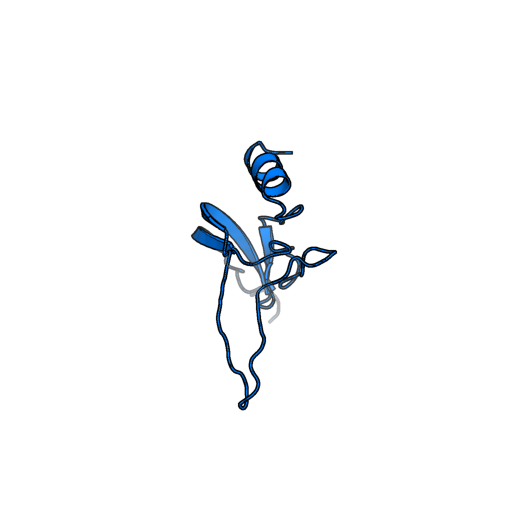5 ILE A N 1
ATOM 528 C CA . ILE A 1 75 ? 5.092 9.618 -1.777 1.00 89.81 75 ILE A CA 1
ATOM 529 C C . ILE A 1 75 ? 6.527 9.311 -2.207 1.00 89.81 75 ILE A C 1
ATOM 531 O O . ILE A 1 75 ? 7.371 8.959 -1.379 1.00 89.81 75 ILE A O 1
ATOM 535 N N . GLY A 1 76 ? 6.802 9.407 -3.505 1.00 89.12 76 GLY A N 1
ATOM 536 C CA . GLY A 1 76 ? 8.138 9.226 -4.060 1.00 89.12 76 GLY A CA 1
ATOM 537 C C . GLY A 1 76 ? 8.118 8.858 -5.538 1.00 89.12 76 GLY A C 1
ATOM 538 O O . GLY A 1 76 ? 7.074 8.866 -6.193 1.00 89.12 76 GLY A O 1
ATOM 539 N N . GLY A 1 77 ? 9.293 8.515 -6.054 1.00 90.12 77 GLY A N 1
ATOM 540 C CA . GLY A 1 77 ? 9.484 8.148 -7.450 1.00 90.12 77 GLY A CA 1
ATOM 541 C C . GLY A 1 77 ? 9.150 6.690 -7.777 1.00 90.12 77 GLY A C 1
ATOM 542 O O . GLY A 1 77 ? 9.097 5.795 -6.927 1.00 90.12 77 GLY A O 1
ATOM 543 N N . GLY A 1 78 ? 9.006 6.430 -9.072 1.00 88.62 78 GLY A N 1
ATOM 544 C CA . GLY A 1 78 ? 8.955 5.091 -9.640 1.00 88.62 78 GLY A CA 1
ATOM 545 C C . GLY A 1 78 ? 9.697 5.055 -10.968 1.00 88.62 78 GLY A C 1
ATOM 546 O O . GLY A 1 78 ? 9.750 6.046 -11.693 1.00 88.62 78 GLY A O 1
ATOM 547 N N . ARG A 1 79 ? 10.284 3.905 -11.292 1.00 90.12 79 ARG A N 1
ATOM 548 C CA . ARG A 1 79 ? 10.906 3.659 -12.592 1.00 90.12 79 ARG A CA 1
ATOM 549 C C . ARG A 1 79 ? 10.358 2.376 -13.184 1.00 90.12 79 ARG A C 1
ATOM 551 O O . ARG A 1 79 ? 10.362 1.340 -12.525 1.00 90.12 79 ARG A O 1
ATOM 558 N N . TRP A 1 80 ? 9.973 2.434 -14.450 1.00 88.19 80 TRP A N 1
ATOM 559 C CA . TRP A 1 80 ? 9.534 1.280 -15.223 1.00 88.19 80 TRP A CA 1
ATOM 560 C C . TRP A 1 80 ? 10.551 0.991 -16.311 1.00 88.19 80 TRP A C 1
ATOM 562 O O . TRP A 1 80 ? 11.062 1.899 -16.969 1.00 88.19 80 TRP A O 1
ATOM 572 N N . ARG A 1 81 ? 10.876 -0.287 -16.485 1.00 87.19 81 ARG A N 1
ATOM 573 C CA . ARG A 1 81 ? 11.706 -0.717 -17.602 1.00 87.19 81 ARG A CA 1
ATOM 574 C C . ARG A 1 81 ? 10.848 -0.740 -18.863 1.00 87.19 81 ARG A C 1
ATOM 576 O O . ARG A 1 81 ? 9.880 -1.494 -18.926 1.00 87.19 81 ARG A O 1
ATOM 583 N N . ILE A 1 82 ? 11.223 0.064 -19.855 1.00 81.25 82 ILE A N 1
ATOM 584 C CA . ILE A 1 82 ? 10.628 0.016 -21.193 1.00 81.25 82 ILE A CA 1
ATOM 585 C C . ILE A 1 82 ? 10.995 -1.336 -21.810 1.00 81.25 82 ILE A C 1
ATOM 587 O O . ILE A 1 82 ? 12.170 -1.715 -21.824 1.00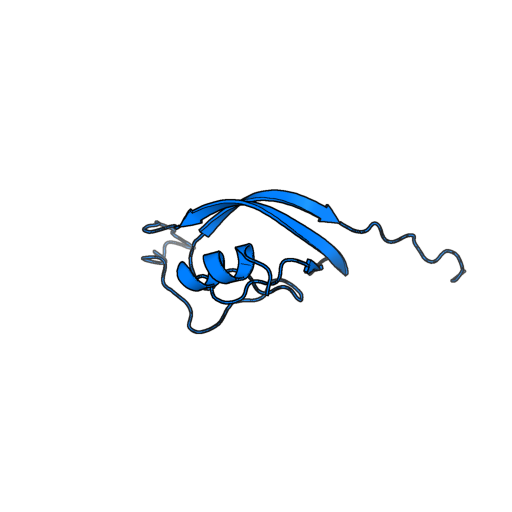 81.25 82 ILE A O 1
ATOM 591 N N . ARG A 1 83 ? 9.994 -2.085 -22.281 1.00 72.19 83 ARG A N 1
ATOM 592 C CA . ARG A 1 83 ? 10.230 -3.276 -23.101 1.00 72.19 83 ARG A CA 1
ATOM 593 C C . ARG A 1 83 ? 10.385 -2.816 -24.544 1.00 72.19 83 ARG A C 1
ATOM 595 O O . ARG A 1 83 ? 9.443 -2.272 -25.109 1.00 72.19 83 ARG A O 1
ATOM 602 N N . THR A 1 84 ? 11.555 -3.028 -25.135 1.00 72.62 84 THR A N 1
ATOM 603 C CA . THR A 1 84 ? 11.688 -2.945 -26.590 1.00 72.62 84 THR A CA 1
ATOM 604 C C . THR A 1 84 ? 10.869 -4.096 -27.181 1.00 72.62 84 THR A C 1
ATOM 606 O O . THR A 1 84 ? 11.030 -5.224 -26.701 1.00 72.62 84 THR A O 1
ATOM 609 N N . PRO A 1 85 ? 9.964 -3.856 -28.146 1.00 69.12 85 PRO A N 1
ATOM 610 C CA . PRO A 1 85 ? 9.286 -4.942 -28.839 1.00 69.12 85 PRO A CA 1
ATOM 611 C C . PRO A 1 85 ? 10.333 -5.851 -29.477 1.00 69.12 85 PRO A C 1
ATOM 613 O O . PRO A 1 85 ? 11.327 -5.358 -30.013 1.00 69.12 85 PRO A O 1
ATOM 616 N N . ASP A 1 86 ? 10.120 -7.161 -29.415 1.00 67.94 86 AS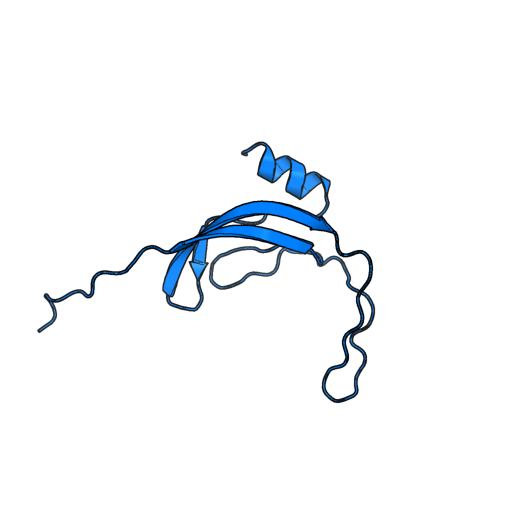P A N 1
ATOM 617 C CA . ASP A 1 86 ? 10.927 -8.076 -30.206 1.00 67.94 86 ASP A CA 1
ATOM 618 C C . ASP A 1 86 ? 10.507 -7.929 -31.673 1.00 67.94 86 ASP A C 1
ATOM 620 O O . ASP A 1 86 ? 9.432 -8.370 -32.076 1.00 67.94 86 ASP A O 1
ATOM 624 N N . VAL A 1 87 ? 11.326 -7.227 -32.454 1.00 68.75 87 VAL A N 1
ATOM 625 C CA . VAL A 1 87 ? 11.072 -6.971 -33.879 1.00 68.75 87 VAL A CA 1
ATOM 626 C C . VAL A 1 87 ? 11.549 -8.142 -34.751 1.00 68.75 87 VAL A C 1
ATOM 628 O O . VAL A 1 87 ? 11.391 -8.090 -35.966 1.00 68.75 87 VAL A O 1
ATOM 631 N N . SER A 1 88 ? 12.125 -9.195 -34.152 1.00 65.75 88 SER A N 1
ATO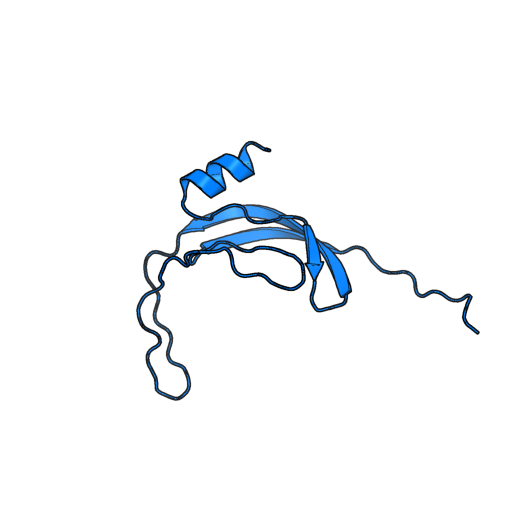M 632 C CA . SER A 1 88 ? 12.628 -10.372 -34.876 1.00 65.75 88 SER A CA 1
ATOM 633 C C . SER A 1 88 ? 11.568 -11.452 -35.127 1.00 65.75 88 SER A C 1
ATOM 635 O O . SER A 1 88 ? 11.805 -12.368 -35.906 1.00 65.75 88 SER A O 1
ATOM 637 N N . ALA A 1 89 ? 10.377 -11.316 -34.536 1.00 58.28 89 ALA A N 1
ATOM 638 C CA . ALA A 1 89 ? 9.219 -12.161 -34.819 1.00 58.28 89 ALA A CA 1
ATOM 639 C C . ALA A 1 89 ? 8.343 -11.548 -35.931 1.00 58.28 89 ALA A C 1
ATOM 641 O O . ALA A 1 89 ? 7.208 -11.129 -35.686 1.00 58.28 89 ALA A O 1
ATOM 642 N N . ARG A 1 90 ? 8.888 -11.448 -37.146 1.00 51.03 90 ARG A N 1
ATOM 643 C CA . ARG A 1 90 ? 8.126 -11.230 -38.384 1.00 51.03 90 ARG A CA 1
ATOM 644 C C . ARG A 1 90 ? 8.584 -12.203 -39.453 1.00 51.03 90 ARG A C 1
ATOM 646 O O . ARG A 1 90 ? 9.814 -12.362 -39.590 1.00 51.03 90 ARG A O 1
#

Secondary structure (DSSP, 8-state):
--HHHHHHHHTT-----SEEE-TTS-EEEEEEEEEEE------EETTEE--S----SS--EETTEE--SS-EEEEEEEEEPPPPP-TT--

Radius of gyration: 16.51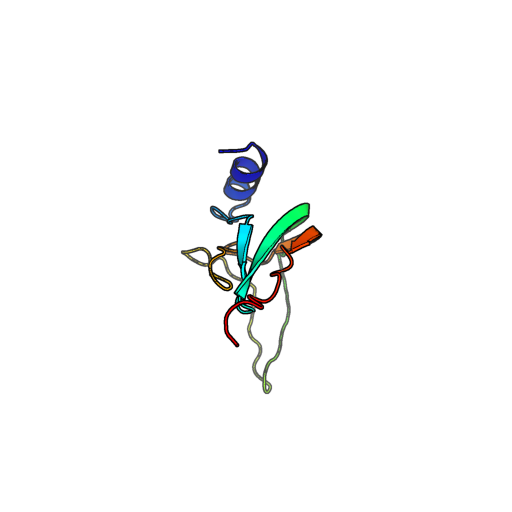 Å; chains: 1; bounding box: 42×22×51 Å

Sequence (90 aa):
MRAREIAAAALGMGSPRMSGAMPSGHFGTRMPEQMYLITAASAVLDGQDLGNPVRLAENPVIGAVAVPARGVLVIGGGRWRIRTPDVSAR

Organism: NCBI:txid1823

Foldseek 3Di:
DDPVQVVCVVVQQHRWDQWDQAPVRWTKGHDFPDKDADQFDWDADPNDIPGGWDFAPAFDDGGNIGGGSTDMDTDDDMDTDDDDPPPVPD